Protein AF-A0A090RMY8-F1 (afdb_monomer)

Secondary structure (DSSP, 8-state):
--HHHHHHHHHHHHT--HHHHHHHHHSS-HHHHHHHHHHHHHHHHHH-SSHHHHHHHHHS---STTTTTS-HHHHHTSS-HHHHHHHHHHHHHGGG-

Nearest PDB structures (foldseek):
  8gug-assembly1_C-2  TM=6.506E-01  e=9.340E-02  Vibrio parahaemolyticus RIMD 2210633

Radius of gyration: 12.24 Å; Cα contacts (8 Å, |Δi|>4): 116; chains: 1; bounding box: 27×24×34 Å

Mean predicted aligned error: 3.16 Å

Organism: NCBI:txid990268

Structure (mmCIF, N/CA/C/O backbone):
data_AF-A0A090RMY8-F1
#
_entry.id   AF-A0A090RMY8-F1
#
loop_
_atom_site.group_PDB
_atom_site.id
_atom_site.type_symbol
_atom_site.label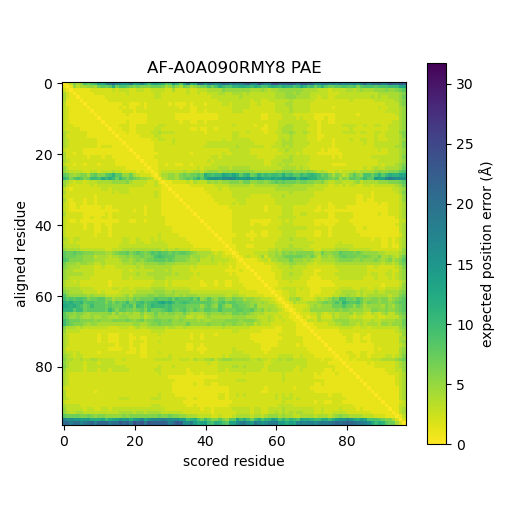_atom_id
_atom_site.label_alt_id
_atom_site.label_comp_id
_atom_site.label_asym_id
_atom_site.label_entity_id
_atom_site.label_seq_id
_atom_site.pdbx_PDB_ins_code
_atom_site.Cartn_x
_atom_site.Cartn_y
_atom_site.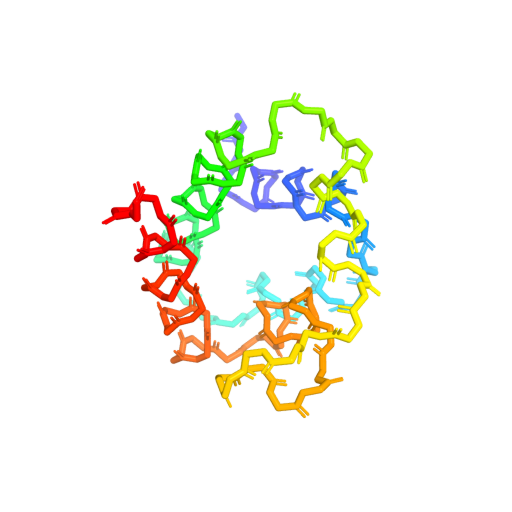Cartn_z
_atom_site.occupancy
_atom_site.B_iso_or_equiv
_atom_site.auth_seq_id
_atom_site.auth_comp_id
_atom_site.auth_asym_id
_atom_site.auth_atom_id
_atom_site.pdbx_PDB_model_num
ATOM 1 N N . MET A 1 1 ? 7.252 8.480 18.383 1.00 68.44 1 MET A N 1
ATOM 2 C CA . MET A 1 1 ? 6.178 8.237 17.402 1.00 68.44 1 MET A CA 1
ATOM 3 C C . MET A 1 1 ? 5.683 6.822 17.622 1.00 68.44 1 MET A C 1
ATOM 5 O O . MET A 1 1 ? 6.512 5.917 17.622 1.00 68.44 1 MET A O 1
ATOM 9 N N . ASN A 1 2 ? 4.395 6.641 17.904 1.00 90.31 2 ASN A N 1
ATOM 10 C CA . ASN A 1 2 ? 3.801 5.310 18.050 1.00 90.31 2 ASN A CA 1
ATOM 11 C C . ASN A 1 2 ? 3.613 4.640 16.666 1.00 90.31 2 ASN A C 1
ATOM 13 O O . ASN A 1 2 ? 3.780 5.280 15.624 1.00 90.31 2 ASN A O 1
ATOM 17 N N . ILE A 1 3 ? 3.318 3.337 16.642 1.00 92.69 3 ILE A N 1
ATOM 18 C CA . ILE A 1 3 ? 3.219 2.550 15.397 1.00 92.69 3 ILE A CA 1
ATOM 19 C C . ILE A 1 3 ? 2.132 3.108 14.470 1.00 92.69 3 ILE A C 1
ATOM 21 O O . ILE A 1 3 ? 2.371 3.314 13.280 1.00 92.69 3 ILE A O 1
ATOM 25 N N . THR A 1 4 ? 0.965 3.420 15.031 1.00 94.06 4 THR A N 1
ATOM 26 C CA . THR A 1 4 ? -0.185 3.967 14.304 1.00 94.06 4 THR A CA 1
ATOM 27 C C . THR A 1 4 ? 0.135 5.311 13.651 1.00 94.06 4 THR A C 1
ATOM 29 O O . THR A 1 4 ? -0.202 5.528 12.489 1.00 94.06 4 THR A O 1
ATOM 32 N N . GLU A 1 5 ? 0.834 6.206 14.351 1.00 94.56 5 GLU A N 1
ATOM 33 C CA . GLU A 1 5 ? 1.304 7.494 13.831 1.00 94.56 5 GLU A CA 1
ATOM 34 C C . GLU A 1 5 ? 2.278 7.303 12.667 1.00 94.56 5 GLU A C 1
ATOM 36 O O . GLU A 1 5 ? 2.192 8.027 11.671 1.00 94.56 5 GLU A O 1
ATOM 41 N N . ARG A 1 6 ? 3.179 6.313 12.760 1.00 94.19 6 ARG A N 1
ATOM 42 C CA . ARG A 1 6 ? 4.130 5.988 11.689 1.00 94.19 6 ARG A CA 1
ATOM 43 C C . ARG A 1 6 ? 3.407 5.533 10.427 1.00 94.19 6 ARG A C 1
ATOM 45 O O . ARG A 1 6 ? 3.639 6.102 9.362 1.00 94.19 6 ARG A O 1
ATOM 52 N N . ILE A 1 7 ? 2.520 4.547 10.561 1.00 95.75 7 ILE A N 1
ATOM 53 C CA . ILE A 1 7 ? 1.700 4.030 9.459 1.00 95.75 7 ILE A CA 1
ATOM 54 C C . ILE A 1 7 ? 0.892 5.174 8.844 1.00 95.75 7 ILE A C 1
ATOM 56 O O . ILE A 1 7 ? 0.999 5.447 7.651 1.00 95.75 7 ILE A O 1
ATOM 60 N N . THR A 1 8 ? 0.162 5.915 9.677 1.00 96.62 8 THR A N 1
ATOM 61 C CA . THR A 1 8 ? -0.694 7.022 9.238 1.00 96.62 8 THR A CA 1
ATOM 62 C C . THR A 1 8 ? 0.091 8.092 8.481 1.00 96.62 8 THR A C 1
ATOM 64 O O . THR A 1 8 ? -0.397 8.620 7.484 1.00 96.62 8 THR A O 1
ATOM 67 N N . SER A 1 9 ? 1.311 8.413 8.917 1.00 96.81 9 SER A N 1
ATOM 68 C CA . SER A 1 9 ? 2.152 9.412 8.250 1.00 96.81 9 SER A CA 1
ATOM 69 C C . SER A 1 9 ? 2.578 8.962 6.852 1.00 96.81 9 SER A C 1
ATOM 71 O O . SER A 1 9 ? 2.465 9.741 5.906 1.00 96.81 9 SER A O 1
ATOM 73 N N . ILE A 1 10 ? 2.994 7.701 6.697 1.00 96.62 10 ILE A N 1
ATOM 74 C CA . ILE A 1 10 ? 3.366 7.130 5.393 1.00 96.62 10 ILE A CA 1
ATOM 75 C C . ILE A 1 10 ? 2.150 7.106 4.458 1.00 96.62 10 ILE A C 1
ATOM 77 O O . ILE A 1 10 ? 2.207 7.629 3.344 1.00 96.62 10 ILE A O 1
ATOM 81 N N . LEU A 1 11 ? 1.015 6.587 4.933 1.00 96.62 11 LEU A N 1
ATOM 82 C CA . L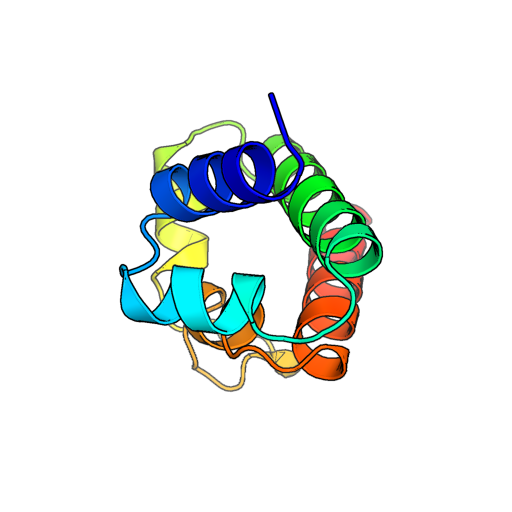EU A 1 11 ? -0.204 6.483 4.130 1.00 96.62 11 LEU A CA 1
ATOM 83 C C . LEU A 1 11 ? -0.740 7.859 3.696 1.00 96.62 11 LEU A C 1
ATOM 85 O O . LEU A 1 11 ? -1.217 8.019 2.572 1.00 96.62 11 LEU A O 1
ATOM 89 N N . LYS A 1 12 ? -0.609 8.891 4.540 1.00 96.25 12 LYS A N 1
ATOM 90 C CA . LYS A 1 12 ? -0.942 10.275 4.164 1.00 96.25 12 LYS A CA 1
ATOM 91 C C . LYS A 1 12 ? -0.052 10.801 3.039 1.00 96.25 12 LYS A C 1
ATOM 93 O O . LYS A 1 12 ? -0.568 11.437 2.124 1.00 96.25 12 LYS A O 1
ATOM 98 N N . ILE A 1 13 ? 1.251 10.512 3.068 1.00 94.75 13 ILE A N 1
ATOM 99 C CA . ILE A 1 13 ? 2.189 10.892 1.995 1.00 94.75 13 ILE A CA 1
ATOM 100 C C . ILE A 1 13 ? 1.811 10.202 0.679 1.00 94.75 13 ILE A C 1
ATOM 102 O O . ILE A 1 13 ? 1.856 10.819 -0.384 1.00 94.75 13 ILE A O 1
ATOM 106 N N . TRP A 1 14 ? 1.375 8.945 0.746 1.00 95.69 14 TRP A N 1
ATOM 107 C CA . TRP A 1 14 ? 0.850 8.200 -0.404 1.00 95.69 14 TRP A CA 1
ATOM 108 C C . TRP A 1 14 ? -0.475 8.769 -0.932 1.00 95.69 14 TRP A C 1
ATOM 110 O O . TRP A 1 14 ? -0.854 8.538 -2.082 1.00 95.69 14 TRP A O 1
ATOM 120 N N . GLY A 1 15 ? -1.159 9.572 -0.118 1.00 95.25 15 GLY A N 1
ATOM 121 C CA . GLY A 1 15 ? -2.445 10.174 -0.431 1.00 95.25 15 GLY A CA 1
ATOM 122 C C . GLY A 1 15 ? -3.621 9.230 -0.204 1.00 95.25 15 GLY A C 1
ATOM 123 O O . GLY A 1 15 ? -4.602 9.330 -0.942 1.00 95.25 15 GLY A O 1
ATOM 124 N N . ALA A 1 16 ? -3.510 8.329 0.775 1.00 96.62 16 ALA A N 1
ATOM 125 C CA . ALA A 1 16 ? -4.605 7.480 1.223 1.00 96.62 16 ALA A CA 1
ATOM 126 C C . ALA A 1 16 ? -5.724 8.325 1.849 1.00 96.62 16 ALA A C 1
ATOM 128 O O . ALA A 1 16 ? -5.478 9.327 2.528 1.00 96.62 16 ALA A O 1
ATOM 129 N N . SER A 1 17 ? -6.968 7.909 1.628 1.00 96.75 17 SER A N 1
ATOM 130 C CA . SER A 1 17 ? -8.135 8.502 2.281 1.00 96.75 17 SER A CA 1
ATOM 131 C C . SER A 1 17 ? -8.186 8.154 3.778 1.00 96.75 17 SER A C 1
ATOM 133 O O . SER A 1 17 ? -7.601 7.153 4.198 1.00 96.75 17 SER A O 1
ATOM 135 N N . PRO A 1 18 ? -8.928 8.920 4.601 1.00 96.50 18 PRO A N 1
ATOM 136 C CA . PRO A 1 18 ? -9.126 8.582 6.012 1.00 96.50 18 PRO A CA 1
ATOM 137 C C . PRO A 1 18 ? -9.664 7.161 6.225 1.00 96.50 18 PRO A C 1
ATOM 139 O O . PRO A 1 18 ? -9.196 6.465 7.118 1.00 96.50 18 PRO A O 1
ATOM 142 N N . GLN A 1 19 ? -10.578 6.703 5.360 1.00 96.25 19 GLN A N 1
ATOM 143 C CA . GLN A 1 19 ? -11.127 5.349 5.437 1.00 96.25 19 GLN A CA 1
ATOM 144 C C . GLN A 1 19 ? -10.061 4.280 5.172 1.00 96.25 19 GLN A C 1
ATOM 146 O O . GLN A 1 19 ? -9.989 3.295 5.892 1.00 96.25 19 GLN A O 1
ATOM 151 N N . GLN A 1 20 ? -9.206 4.486 4.171 1.00 96.81 20 GLN A N 1
ATOM 152 C CA . GLN A 1 20 ? -8.100 3.574 3.862 1.00 96.81 20 GLN A CA 1
ATOM 153 C C . GLN A 1 20 ? -7.096 3.473 5.012 1.00 96.81 20 GLN A C 1
ATOM 155 O O . GLN A 1 20 ? -6.625 2.387 5.329 1.00 96.81 20 GLN A O 1
ATOM 160 N N . ILE A 1 21 ? -6.788 4.599 5.658 1.00 96.56 21 ILE A N 1
ATOM 161 C CA . ILE A 1 21 ? -5.911 4.614 6.833 1.00 96.56 21 ILE A CA 1
ATOM 162 C C . ILE A 1 21 ? -6.548 3.813 7.970 1.00 96.56 21 ILE A C 1
ATOM 164 O O . ILE A 1 21 ? -5.871 2.991 8.580 1.00 96.56 21 ILE A O 1
ATOM 168 N N . GLN A 1 22 ? -7.843 4.017 8.219 1.00 95.56 22 GLN A N 1
ATOM 169 C CA . GLN A 1 22 ? -8.565 3.300 9.264 1.00 95.56 22 GLN A CA 1
ATOM 170 C C . GLN A 1 22 ? -8.612 1.791 8.993 1.00 95.56 22 GLN A C 1
ATOM 172 O O . GLN A 1 22 ? -8.302 1.011 9.884 1.00 95.56 22 GLN A O 1
ATOM 177 N N . ASN A 1 23 ? -8.892 1.382 7.750 1.00 95.19 23 ASN A N 1
ATOM 178 C CA . ASN A 1 23 ? -8.896 -0.028 7.353 1.00 95.19 23 ASN A CA 1
ATOM 179 C C . ASN A 1 23 ? -7.562 -0.712 7.663 1.00 95.19 23 ASN A C 1
ATOM 181 O O . ASN A 1 23 ? -7.547 -1.830 8.166 1.00 95.19 23 ASN A O 1
ATOM 185 N N . VAL A 1 24 ? -6.445 -0.041 7.372 1.00 94.81 24 VAL A N 1
ATOM 186 C CA . VAL A 1 24 ? -5.119 -0.570 7.695 1.00 94.81 24 VAL A CA 1
ATOM 187 C C . VAL A 1 24 ? -4.954 -0.657 9.206 1.00 94.81 24 VAL A C 1
ATOM 189 O O . VAL A 1 24 ? -4.711 -1.744 9.709 1.00 94.81 24 VAL A O 1
ATOM 192 N N . VAL A 1 25 ? -5.147 0.442 9.935 1.00 92.88 25 VAL A N 1
ATOM 193 C CA . VAL A 1 25 ? -4.941 0.490 11.394 1.00 92.88 25 VAL A CA 1
ATOM 194 C C . VAL A 1 25 ? -5.786 -0.552 12.139 1.00 92.88 25 VAL A C 1
ATOM 196 O O . VAL A 1 25 ? -5.312 -1.127 13.115 1.00 92.88 25 VAL A O 1
ATOM 199 N N . ASP A 1 26 ? -6.988 -0.853 11.654 1.00 92.56 26 ASP A N 1
ATOM 200 C CA . ASP A 1 26 ? -7.885 -1.827 12.281 1.00 92.56 26 ASP A CA 1
ATOM 201 C C . ASP A 1 26 ? -7.644 -3.275 11.819 1.00 92.56 26 ASP A C 1
ATOM 203 O O . ASP A 1 26 ? -8.204 -4.201 12.406 1.00 92.56 26 ASP A O 1
ATOM 207 N N . SER A 1 27 ? -6.798 -3.509 10.804 1.00 84.81 27 SER A N 1
ATOM 208 C CA . SER A 1 27 ? -6.594 -4.832 10.177 1.00 84.81 27 SER A CA 1
ATOM 209 C C . SER A 1 27 ? -5.760 -5.833 10.996 1.00 84.81 27 SER A C 1
ATOM 211 O O . SER A 1 27 ? -5.026 -6.653 10.453 1.00 84.81 27 SER A O 1
ATOM 213 N N . GLY A 1 28 ? -5.860 -5.789 12.325 1.00 81.88 28 GLY A N 1
ATOM 214 C CA . GLY A 1 28 ? -5.237 -6.765 13.218 1.00 81.88 28 GLY A CA 1
ATOM 215 C C . GLY A 1 28 ? -3.816 -6.394 13.645 1.00 81.88 28 GLY A C 1
ATOM 216 O O . GLY A 1 28 ? -3.629 -5.510 14.482 1.00 81.88 28 GLY A O 1
ATOM 217 N N . ASN A 1 29 ? -2.806 -7.125 13.162 1.00 91.44 29 ASN A N 1
ATOM 218 C CA . ASN A 1 29 ? -1.440 -7.024 13.684 1.00 91.44 29 ASN A CA 1
ATOM 219 C C . ASN A 1 29 ? -0.715 -5.754 13.196 1.00 91.44 29 ASN A C 1
ATOM 221 O O . ASN A 1 29 ? -0.044 -5.749 12.163 1.00 91.44 29 ASN A O 1
ATOM 225 N N . LEU A 1 30 ? -0.805 -4.688 13.996 1.00 92.69 30 LEU A N 1
ATOM 226 C CA . LEU A 1 30 ? -0.179 -3.388 13.732 1.00 92.69 30 LEU A CA 1
ATOM 227 C C . LEU A 1 30 ? 1.337 -3.453 13.488 1.00 92.69 30 LEU A C 1
ATOM 229 O O . LEU A 1 30 ? 1.854 -2.666 12.695 1.00 92.69 30 LEU A O 1
ATOM 233 N N . GLU A 1 31 ? 2.068 -4.353 14.153 1.00 94.38 31 GLU A N 1
ATOM 234 C CA . GLU A 1 31 ? 3.517 -4.481 13.941 1.00 94.38 31 GLU A CA 1
ATOM 235 C C . GLU A 1 31 ? 3.827 -5.057 12.562 1.00 94.38 31 GLU A C 1
ATOM 237 O O . GLU A 1 31 ? 4.664 -4.517 11.838 1.00 94.38 31 GLU A O 1
ATOM 242 N N . LEU A 1 32 ? 3.098 -6.094 12.150 1.00 93.62 32 LEU A N 1
ATOM 243 C CA . LEU A 1 32 ? 3.276 -6.689 10.829 1.00 93.62 32 LEU A CA 1
ATOM 244 C C . LEU A 1 32 ? 2.886 -5.709 9.713 1.00 93.62 32 LEU A C 1
ATOM 246 O O . LEU A 1 32 ? 3.613 -5.544 8.731 1.00 93.62 32 LEU A O 1
ATOM 250 N N . GLN A 1 33 ? 1.787 -4.974 9.895 1.00 95.00 33 GLN A N 1
ATOM 251 C CA . GLN A 1 33 ? 1.406 -3.902 8.974 1.00 95.00 33 GLN A CA 1
ATOM 252 C C . GLN A 1 33 ? 2.494 -2.833 8.875 1.00 95.00 33 GLN A C 1
ATOM 254 O O . GLN A 1 33 ? 2.835 -2.391 7.777 1.00 95.00 33 GLN A O 1
ATOM 259 N N . ARG A 1 34 ? 3.071 -2.421 10.012 1.00 96.06 34 ARG A N 1
ATOM 260 C CA . ARG A 1 34 ? 4.169 -1.449 10.046 1.00 96.06 34 ARG A CA 1
ATOM 261 C C . ARG A 1 34 ? 5.366 -1.943 9.246 1.00 96.06 34 ARG A C 1
ATOM 263 O O . ARG A 1 34 ? 5.971 -1.137 8.534 1.00 96.06 34 ARG A O 1
ATOM 270 N N . GLU A 1 35 ? 5.728 -3.216 9.376 1.00 96.62 35 GLU A N 1
ATOM 271 C CA . GLU A 1 35 ? 6.833 -3.820 8.630 1.00 96.62 35 GLU A CA 1
ATOM 272 C C . GLU A 1 35 ? 6.580 -3.787 7.127 1.00 96.62 35 GLU A C 1
ATOM 274 O O . GLU A 1 35 ? 7.418 -3.279 6.383 1.00 96.62 35 GLU A O 1
ATOM 279 N N . HIS A 1 36 ? 5.410 -4.243 6.677 1.00 97.62 36 HIS A N 1
ATOM 280 C CA . HIS A 1 36 ? 5.069 -4.232 5.257 1.00 97.62 36 HIS A CA 1
ATOM 281 C C . HIS A 1 36 ? 4.975 -2.814 4.685 1.00 97.62 36 HIS A C 1
ATOM 283 O O . HIS A 1 36 ? 5.544 -2.539 3.633 1.00 97.62 36 HIS A O 1
ATOM 289 N N . ILE A 1 37 ? 4.337 -1.880 5.390 1.00 97.50 37 ILE A N 1
ATOM 290 C CA . ILE A 1 37 ? 4.188 -0.491 4.929 1.00 97.50 37 ILE A CA 1
ATOM 291 C C . ILE A 1 37 ? 5.535 0.232 4.889 1.00 97.50 37 ILE A C 1
ATOM 293 O O . ILE A 1 37 ? 5.801 0.972 3.943 1.00 97.50 37 ILE A O 1
ATOM 297 N N . SER A 1 38 ? 6.402 0.005 5.880 1.00 97.38 38 SER A N 1
ATOM 298 C CA . SER A 1 38 ? 7.751 0.584 5.875 1.00 97.38 38 SER A CA 1
ATOM 299 C C . SER A 1 38 ? 8.595 -0.002 4.743 1.00 97.38 38 SER A C 1
ATOM 301 O O . SER A 1 38 ? 9.227 0.758 4.018 1.00 97.38 38 SER A O 1
ATOM 303 N N . GLY A 1 39 ? 8.548 -1.323 4.541 1.00 97.56 39 GLY A N 1
ATOM 304 C CA . GLY A 1 39 ? 9.270 -1.982 3.452 1.00 97.56 39 GLY A CA 1
ATOM 305 C C . GLY A 1 39 ? 8.795 -1.531 2.069 1.00 97.56 39 GLY A C 1
ATOM 306 O O . GLY A 1 39 ? 9.612 -1.262 1.190 1.00 97.56 39 GLY A O 1
ATOM 307 N N . ILE A 1 40 ? 7.483 -1.344 1.887 1.00 97.56 40 ILE A N 1
ATOM 308 C CA . ILE A 1 40 ? 6.929 -0.746 0.666 1.00 97.56 40 ILE A CA 1
ATOM 309 C C . ILE A 1 40 ? 7.448 0.684 0.480 1.00 97.56 40 ILE A C 1
ATOM 311 O O . ILE A 1 40 ? 7.875 1.020 -0.622 1.00 97.56 40 ILE A O 1
ATOM 315 N N . GLU A 1 41 ? 7.438 1.531 1.516 1.00 97.12 41 GLU A N 1
ATOM 316 C CA . GLU A 1 41 ? 7.949 2.908 1.407 1.00 97.12 41 GLU A CA 1
ATOM 317 C C . GLU A 1 41 ? 9.428 2.933 1.008 1.00 97.12 41 GLU A C 1
ATOM 319 O O . GLU A 1 41 ? 9.797 3.699 0.120 1.00 97.12 41 GLU A O 1
ATOM 324 N N . GLU A 1 42 ? 10.258 2.073 1.598 1.00 96.38 42 GLU A N 1
ATOM 325 C CA . GLU A 1 42 ? 11.676 1.942 1.245 1.00 96.38 42 GLU A CA 1
ATOM 326 C C . GLU A 1 42 ? 11.854 1.522 -0.221 1.00 96.38 42 GLU A C 1
ATOM 328 O O . GLU A 1 42 ? 12.614 2.151 -0.962 1.00 96.38 42 GLU A O 1
ATOM 333 N N . CYS A 1 43 ? 11.093 0.525 -0.683 1.00 96.50 43 CYS A N 1
ATOM 334 C CA . CYS A 1 43 ? 11.141 0.096 -2.080 1.00 96.50 43 CYS A CA 1
ATOM 335 C C . CYS A 1 43 ? 10.695 1.211 -3.034 1.00 96.50 43 CYS A C 1
ATOM 337 O O . CYS A 1 43 ? 11.333 1.456 -4.056 1.00 96.50 43 CYS A O 1
ATOM 339 N N . LEU A 1 44 ? 9.617 1.923 -2.699 1.00 95.50 44 LEU A N 1
ATOM 340 C CA . LEU A 1 44 ? 9.105 3.018 -3.518 1.00 95.50 44 LEU A CA 1
ATOM 341 C C . LEU A 1 44 ? 10.070 4.204 -3.580 1.00 95.50 44 LEU A C 1
ATOM 343 O O . LEU A 1 44 ? 10.150 4.841 -4.626 1.00 95.50 44 LEU A O 1
ATOM 347 N N . GLN A 1 45 ? 10.805 4.500 -2.505 1.00 94.94 45 GLN A N 1
ATOM 348 C CA . GLN A 1 45 ? 11.847 5.533 -2.516 1.00 94.94 45 GLN A CA 1
ATOM 349 C C . GLN A 1 45 ? 13.002 5.174 -3.457 1.00 94.94 45 GLN A C 1
ATOM 351 O O . GLN A 1 45 ? 13.525 6.051 -4.143 1.00 94.94 45 GLN A O 1
ATOM 356 N N . MET A 1 46 ? 13.376 3.894 -3.523 1.00 94.69 46 MET A N 1
ATOM 357 C CA . MET A 1 46 ? 14.413 3.412 -4.440 1.00 94.69 46 MET A CA 1
ATOM 358 C C . MET A 1 46 ? 13.934 3.397 -5.901 1.00 94.69 46 MET A C 1
ATOM 360 O O . MET A 1 46 ? 14.663 3.841 -6.785 1.00 94.69 46 MET A O 1
ATOM 364 N N . LEU A 1 47 ? 12.703 2.937 -6.161 1.00 93.75 47 LEU A N 1
ATOM 365 C CA . LEU A 1 47 ? 12.108 2.900 -7.508 1.00 93.75 47 LEU A CA 1
ATOM 366 C C . LEU A 1 47 ? 11.800 4.299 -8.054 1.00 93.75 47 LEU A C 1
ATOM 368 O O . LEU A 1 47 ? 11.951 4.566 -9.248 1.00 93.75 47 LEU A O 1
ATOM 372 N N . TYR A 1 48 ? 11.338 5.194 -7.182 1.00 93.62 48 TYR A N 1
ATOM 373 C CA . TYR A 1 48 ? 10.837 6.513 -7.543 1.00 93.62 48 TYR A CA 1
ATOM 374 C C . TYR A 1 48 ? 11.449 7.589 -6.633 1.00 93.62 48 TYR A C 1
ATOM 376 O O . TYR A 1 48 ? 10.783 8.072 -5.714 1.00 93.62 48 TYR A O 1
ATOM 384 N N . PRO A 1 49 ? 12.688 8.038 -6.922 1.00 87.88 49 PRO A N 1
ATOM 385 C CA . PRO A 1 49 ? 13.333 9.112 -6.161 1.00 87.88 49 PRO A CA 1
ATOM 386 C C . PRO A 1 49 ? 12.525 10.418 -6.168 1.00 87.88 49 PRO A C 1
ATOM 388 O O . PRO A 1 49 ? 12.588 11.217 -5.236 1.00 87.88 49 PRO A O 1
ATOM 391 N N . ASP A 1 50 ? 11.743 10.632 -7.229 1.00 90.56 50 ASP A N 1
ATOM 392 C CA . ASP A 1 50 ? 10.803 11.737 -7.333 1.00 90.56 50 ASP A CA 1
ATOM 393 C C . ASP A 1 50 ? 9.451 11.379 -6.690 1.00 90.56 50 ASP A C 1
ATOM 395 O O . ASP A 1 50 ? 8.743 10.461 -7.120 1.00 90.56 50 ASP A O 1
ATOM 399 N N . SER A 1 51 ? 9.063 12.163 -5.682 1.00 86.88 51 SER A N 1
ATOM 400 C CA . SER A 1 51 ? 7.832 11.946 -4.912 1.00 86.88 51 SER A CA 1
ATOM 401 C C . SER A 1 51 ? 6.561 12.006 -5.774 1.00 86.88 51 SER A C 1
ATOM 403 O O . SER A 1 51 ? 5.603 11.276 -5.513 1.00 86.88 51 SER A O 1
ATOM 405 N N . SER A 1 52 ? 6.540 12.811 -6.844 1.00 91.12 52 SER A N 1
ATOM 406 C CA . SER A 1 52 ? 5.379 12.889 -7.739 1.00 91.12 52 SER A CA 1
ATOM 407 C C . SER A 1 52 ? 5.193 11.596 -8.532 1.00 91.12 52 SER A C 1
ATOM 409 O O . SER A 1 52 ? 4.064 11.123 -8.678 1.00 91.12 52 SER A O 1
ATOM 411 N N . ARG A 1 53 ? 6.291 10.958 -8.960 1.00 92.56 53 ARG A N 1
ATOM 412 C CA . ARG A 1 53 ? 6.255 9.650 -9.631 1.00 92.56 53 ARG A CA 1
ATOM 413 C C . ARG A 1 53 ? 5.791 8.546 -8.689 1.00 92.56 53 ARG A C 1
ATOM 415 O O . ARG A 1 53 ? 4.937 7.755 -9.086 1.00 92.56 53 ARG A O 1
ATOM 422 N N . LYS A 1 54 ? 6.263 8.549 -7.434 1.00 94.00 54 LYS A N 1
ATOM 423 C CA . LYS A 1 54 ? 5.785 7.628 -6.387 1.00 94.00 54 LYS A CA 1
ATOM 424 C C . LYS A 1 54 ? 4.269 7.731 -6.208 1.00 94.00 54 LYS A C 1
ATOM 426 O O . LYS A 1 54 ? 3.556 6.732 -6.277 1.00 94.00 54 LYS A O 1
ATOM 431 N N . VAL A 1 55 ? 3.766 8.949 -6.012 1.00 93.31 55 VAL A N 1
ATOM 432 C CA . VAL A 1 55 ? 2.328 9.193 -5.827 1.00 93.31 55 VAL A CA 1
ATOM 433 C C . VAL A 1 55 ? 1.537 8.840 -7.091 1.00 93.31 55 VAL A C 1
ATOM 435 O O . VAL A 1 55 ? 0.449 8.276 -6.987 1.00 93.31 55 VAL A O 1
ATOM 438 N N . SER A 1 56 ? 2.076 9.117 -8.282 1.00 93.81 56 SER A N 1
ATOM 439 C CA . SER A 1 56 ? 1.445 8.738 -9.552 1.00 93.81 56 SER A CA 1
ATOM 440 C C . SER A 1 56 ? 1.293 7.225 -9.677 1.00 93.81 56 SER A C 1
ATOM 442 O O . SER A 1 56 ? 0.201 6.762 -9.996 1.00 93.81 56 SER A O 1
ATOM 444 N N . PHE A 1 57 ? 2.345 6.456 -9.380 1.00 93.94 57 PHE A N 1
ATOM 445 C CA . PHE A 1 57 ? 2.294 4.992 -9.382 1.00 93.94 57 PHE A CA 1
ATOM 446 C C . PHE A 1 57 ? 1.200 4.472 -8.445 1.00 93.94 57 PHE A C 1
ATOM 448 O O . PHE A 1 57 ? 0.369 3.663 -8.845 1.00 93.94 57 PHE A O 1
ATOM 455 N N . LEU A 1 58 ? 1.149 4.993 -7.217 1.00 95.81 58 LEU A N 1
ATOM 456 C CA . LEU A 1 58 ? 0.184 4.567 -6.205 1.00 95.81 58 LEU A CA 1
ATOM 457 C C . LEU A 1 58 ? -1.272 4.877 -6.578 1.00 95.81 58 LEU A C 1
ATOM 459 O O . LEU A 1 58 ? -2.169 4.117 -6.214 1.00 95.81 58 LEU A O 1
ATOM 463 N N . LYS A 1 59 ? -1.517 5.987 -7.284 1.00 95.25 59 LYS A N 1
ATOM 464 C CA . LYS A 1 59 ? -2.867 6.496 -7.581 1.00 95.25 59 LYS A CA 1
ATOM 465 C C . LYS A 1 59 ? -3.398 6.128 -8.963 1.00 95.25 59 LYS A C 1
ATOM 467 O O . LYS A 1 59 ? -4.567 6.407 -9.243 1.00 95.25 59 LYS A O 1
ATOM 472 N N . GLN A 1 60 ? -2.581 5.537 -9.827 1.00 94.38 60 GLN A N 1
ATOM 473 C CA . GLN A 1 60 ? -3.002 5.123 -11.161 1.00 94.38 60 GLN A CA 1
ATOM 474 C C . GLN A 1 60 ? -3.317 3.623 -11.207 1.00 94.38 60 GLN A C 1
ATOM 476 O O . GLN A 1 60 ? -2.644 2.838 -10.542 1.00 94.38 60 GLN A O 1
ATOM 481 N N . PRO A 1 61 ? -4.325 3.212 -11.999 1.00 92.50 61 PRO A N 1
ATOM 482 C CA . PRO A 1 61 ? -4.536 1.818 -12.373 1.00 92.50 61 PRO A CA 1
ATOM 483 C C . PRO A 1 61 ? -3.234 1.143 -12.806 1.00 92.50 61 PRO A C 1
ATOM 485 O O . PRO A 1 61 ? -2.596 1.570 -13.772 1.00 92.50 61 PRO A O 1
ATOM 488 N N . SER A 1 62 ? -2.840 0.085 -12.104 1.00 88.50 62 SER A N 1
ATOM 489 C CA . SER A 1 62 ? -1.642 -0.671 -12.447 1.00 88.50 62 SER A CA 1
ATOM 490 C C . SER A 1 62 ? -1.985 -1.817 -13.391 1.00 88.50 62 SER A C 1
ATOM 492 O O . SER A 1 62 ? -2.931 -2.567 -13.171 1.00 88.50 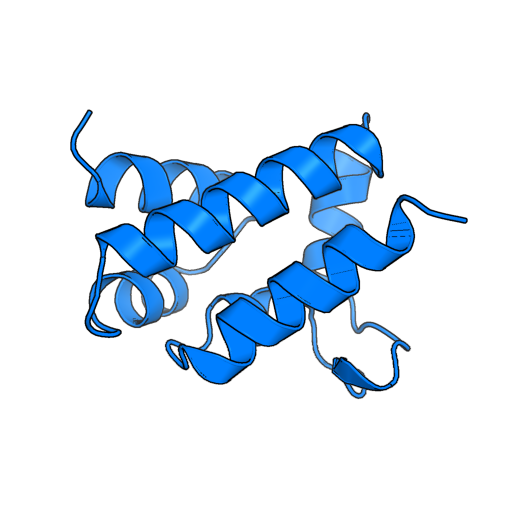62 SER A O 1
ATOM 494 N N . LYS A 1 63 ? -1.184 -1.967 -14.451 1.00 84.50 63 LYS A N 1
ATOM 495 C CA . LYS A 1 63 ? -1.295 -3.079 -15.411 1.00 84.50 63 LYS A CA 1
ATOM 496 C C . LYS A 1 63 ? -0.605 -4.358 -14.933 1.00 84.50 63 LYS A C 1
ATOM 498 O O . LYS A 1 63 ? -0.593 -5.342 -15.665 1.00 84.50 63 LYS A O 1
ATOM 503 N N . SER A 1 64 ? 0.005 -4.336 -13.748 1.00 81.19 64 SER A N 1
ATOM 504 C CA . SER A 1 64 ? 0.545 -5.551 -13.142 1.00 81.19 64 SER A CA 1
ATOM 505 C C . SER A 1 64 ? -0.569 -6.578 -12.968 1.00 81.19 64 SER A C 1
ATOM 507 O O . SER A 1 64 ? -1.673 -6.220 -12.555 1.00 81.19 64 SER A O 1
ATOM 509 N N . VAL A 1 65 ? -0.247 -7.847 -13.226 1.00 82.12 65 VAL A N 1
ATOM 510 C CA . VAL A 1 65 ? -1.164 -8.980 -13.036 1.00 82.12 65 VAL A CA 1
ATOM 511 C C . VAL A 1 65 ? -1.721 -8.995 -11.614 1.00 82.12 65 VAL A C 1
ATOM 513 O O . VAL A 1 65 ? -2.901 -9.243 -11.443 1.00 82.12 65 VAL A O 1
ATOM 516 N N . PHE A 1 66 ? -0.909 -8.646 -10.612 1.00 87.75 66 PHE A N 1
ATOM 517 C CA . PHE A 1 66 ? -1.350 -8.608 -9.217 1.00 87.75 66 PHE A CA 1
ATOM 518 C C . PHE A 1 66 ? -2.394 -7.517 -8.937 1.00 87.75 66 PHE A C 1
ATOM 520 O O . PHE A 1 66 ? -3.356 -7.733 -8.209 1.00 87.75 66 PHE A O 1
ATOM 527 N N . PHE A 1 67 ? -2.204 -6.322 -9.497 1.00 88.06 67 PHE A N 1
ATOM 528 C CA . PHE A 1 67 ? -3.096 -5.200 -9.213 1.00 88.06 67 PHE A CA 1
ATOM 529 C C . PHE A 1 67 ? -4.360 -5.224 -10.082 1.00 88.06 67 PHE A C 1
ATOM 531 O O . PHE A 1 67 ? -5.307 -4.514 -9.762 1.00 88.06 67 PHE A O 1
ATOM 538 N N . GLU A 1 68 ? -4.399 -6.020 -11.157 1.00 89.06 68 GLU A N 1
ATOM 539 C CA . GLU A 1 68 ? -5.585 -6.248 -12.002 1.00 89.06 68 GLU A CA 1
ATOM 540 C C . GLU A 1 68 ? -6.292 -4.954 -12.459 1.00 89.06 68 GLU A C 1
ATOM 542 O O . GLU A 1 68 ? -7.518 -4.852 -12.475 1.00 89.06 68 GLU A O 1
ATOM 547 N N . GLY A 1 69 ? -5.532 -3.908 -12.795 1.00 89.50 69 GLY A N 1
ATOM 548 C CA . GLY A 1 69 ? -6.099 -2.611 -13.185 1.00 89.50 69 GLY A CA 1
ATOM 549 C C . GLY A 1 69 ? -6.608 -1.755 -12.019 1.00 89.50 69 GLY A C 1
ATOM 550 O O . GLY A 1 69 ? -7.084 -0.643 -12.245 1.00 89.50 69 GLY A O 1
ATOM 551 N N . LYS A 1 70 ? -6.489 -2.207 -10.768 1.00 93.38 70 LYS A N 1
ATOM 552 C CA . LYS A 1 70 ? -6.731 -1.385 -9.576 1.00 93.38 70 LYS A CA 1
ATOM 553 C C . LYS A 1 70 ? -5.545 -0.467 -9.308 1.00 93.38 70 LYS A C 1
ATOM 555 O O . LYS A 1 70 ? -4.426 -0.683 -9.783 1.00 93.38 70 LYS A O 1
ATOM 560 N N . LYS A 1 71 ? -5.791 0.582 -8.527 1.00 96.00 71 LYS A N 1
ATOM 561 C CA . LYS A 1 71 ? -4.719 1.443 -8.029 1.00 96.00 71 LYS A CA 1
ATOM 562 C C . LYS A 1 71 ? -3.959 0.687 -6.940 1.00 96.00 71 LYS A C 1
ATOM 564 O O . LYS A 1 71 ? -4.613 0.127 -6.056 1.00 96.00 71 LYS A O 1
ATOM 569 N N . PRO A 1 72 ? -2.616 0.699 -6.937 1.00 96.62 72 PRO A N 1
ATOM 570 C CA . PRO A 1 72 ? -1.846 0.047 -5.886 1.00 96.62 72 PRO A CA 1
ATOM 571 C C . PRO A 1 72 ? -2.261 0.476 -4.477 1.00 96.62 72 PRO A C 1
ATOM 573 O O . PRO A 1 72 ? -2.378 -0.371 -3.597 1.00 96.62 72 PRO A O 1
ATOM 576 N N . ILE A 1 73 ? -2.573 1.760 -4.271 1.00 96.94 73 ILE A N 1
ATOM 577 C CA . ILE A 1 73 ? -3.003 2.260 -2.959 1.00 96.94 73 ILE A CA 1
ATOM 578 C C . ILE A 1 73 ? -4.313 1.630 -2.467 1.00 96.94 73 ILE A C 1
ATOM 580 O O . ILE A 1 73 ? -4.467 1.423 -1.267 1.00 96.94 73 ILE A O 1
ATOM 584 N N . ASP A 1 74 ? -5.227 1.280 -3.376 1.00 96.81 74 ASP A N 1
ATOM 585 C CA . ASP A 1 74 ? -6.509 0.664 -3.020 1.00 96.81 74 ASP A CA 1
ATOM 586 C C . ASP A 1 74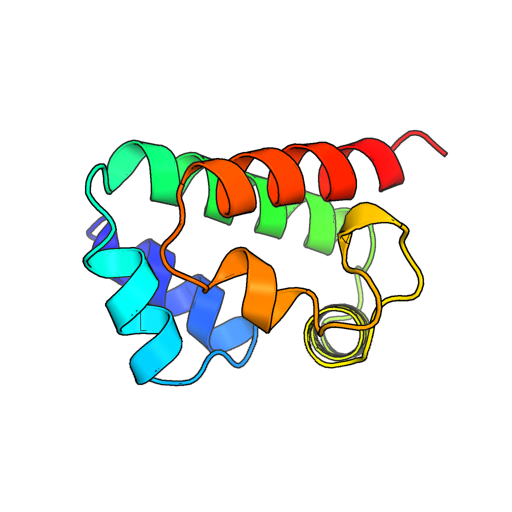 ? -6.316 -0.785 -2.554 1.00 96.81 74 ASP A C 1
ATOM 588 O O . ASP A 1 74 ? -7.026 -1.243 -1.663 1.00 96.81 74 ASP A O 1
ATOM 592 N N . VAL A 1 75 ? -5.330 -1.490 -3.119 1.00 96.06 75 VAL A N 1
ATOM 593 C CA . VAL A 1 75 ? -4.977 -2.860 -2.718 1.00 96.06 75 VAL A CA 1
ATOM 594 C C . VAL A 1 75 ? -4.191 -2.856 -1.408 1.00 96.06 75 VAL A C 1
ATOM 596 O O . VAL A 1 75 ? -4.562 -3.557 -0.468 1.00 96.06 75 VAL A O 1
ATOM 599 N N . ILE A 1 76 ? -3.158 -2.012 -1.316 1.00 96.62 76 ILE A N 1
ATOM 600 C CA . ILE A 1 76 ? -2.290 -1.891 -0.134 1.00 96.62 76 ILE A CA 1
ATOM 601 C C . ILE A 1 76 ? -3.091 -1.447 1.098 1.00 96.62 76 ILE A C 1
ATOM 603 O O . ILE A 1 76 ? -2.848 -1.934 2.197 1.00 96.62 76 ILE A O 1
ATOM 607 N N . CYS A 1 77 ? -4.059 -0.542 0.924 1.00 96.56 77 CYS A N 1
ATOM 608 C CA . CYS A 1 77 ? -4.857 0.001 2.027 1.00 96.56 77 CYS A CA 1
ATOM 609 C C . CYS A 1 77 ? -6.244 -0.649 2.160 1.00 96.56 77 CYS A C 1
ATOM 611 O O . CYS A 1 77 ? -7.172 -0.035 2.691 1.00 96.56 77 CYS A O 1
ATOM 613 N N . SER A 1 78 ? -6.412 -1.869 1.647 1.00 95.12 78 SER A N 1
ATOM 614 C CA .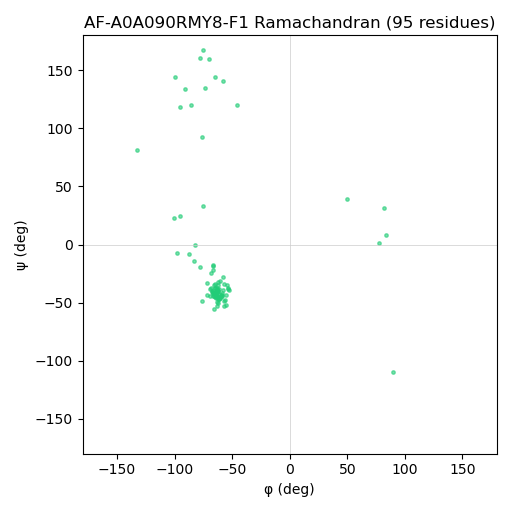 SER A 1 78 ? -7.680 -2.604 1.720 1.00 95.12 78 SER A CA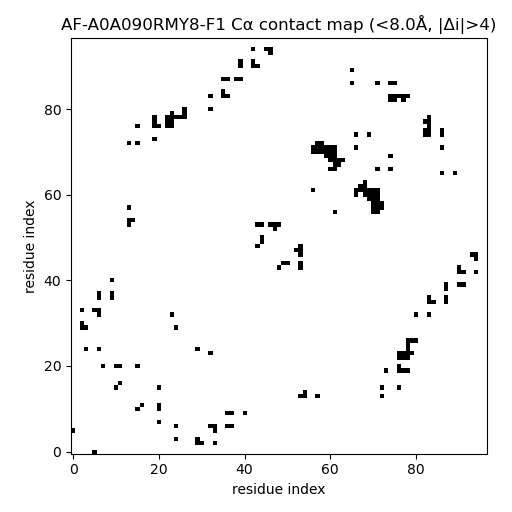 1
ATOM 615 C C . SER A 1 78 ? -8.041 -3.041 3.145 1.00 95.12 78 SER A C 1
ATOM 617 O O . SER A 1 78 ? -9.221 -3.196 3.446 1.00 95.12 78 SER A O 1
ATOM 619 N N . GLY A 1 79 ? -7.041 -3.189 4.021 1.00 92.56 79 GLY A N 1
ATOM 620 C CA . GLY A 1 79 ? -7.190 -3.820 5.335 1.00 92.56 79 GLY A CA 1
ATOM 621 C C . GLY A 1 79 ? -7.087 -5.350 5.287 1.00 92.56 79 GLY A C 1
ATOM 622 O O . GLY A 1 79 ? -7.358 -6.010 6.283 1.00 92.56 79 GLY A O 1
ATOM 623 N N . ASP A 1 80 ? -6.709 -5.925 4.144 1.00 94.62 80 ASP A N 1
ATOM 624 C CA . ASP A 1 80 ? -6.408 -7.349 4.009 1.00 94.62 80 ASP A CA 1
ATOM 625 C C . ASP A 1 80 ? -4.892 -7.576 4.155 1.00 94.62 80 ASP A C 1
ATOM 627 O O . ASP A 1 80 ? -4.085 -7.051 3.381 1.00 94.62 80 ASP A O 1
ATOM 631 N N . GLU A 1 81 ? -4.500 -8.351 5.171 1.00 93.19 81 GLU A N 1
ATOM 632 C CA . GLU A 1 81 ? -3.096 -8.638 5.486 1.00 93.19 81 GLU A CA 1
ATOM 633 C C . GLU A 1 81 ? -2.388 -9.407 4.360 1.00 93.19 81 GLU A C 1
ATOM 635 O O . GLU A 1 81 ? -1.240 -9.100 4.031 1.00 93.19 81 GLU A O 1
ATOM 640 N N . ALA A 1 82 ? -3.073 -10.364 3.727 1.00 93.94 82 ALA A N 1
ATOM 641 C CA . ALA A 1 82 ? -2.504 -11.145 2.635 1.00 93.94 82 ALA A CA 1
ATOM 642 C C . ALA A 1 82 ? -2.272 -10.259 1.407 1.00 93.94 82 ALA A C 1
ATOM 644 O O . ALA A 1 82 ? -1.211 -10.328 0.786 1.00 93.94 82 ALA A O 1
ATOM 645 N N . MET A 1 83 ? -3.217 -9.365 1.101 1.00 95.00 83 MET A N 1
ATOM 646 C CA . MET A 1 83 ? -3.049 -8.378 0.029 1.00 95.00 83 MET A CA 1
ATOM 647 C C . MET A 1 83 ? -1.900 -7.409 0.315 1.00 95.00 83 MET A C 1
ATOM 649 O O . MET A 1 83 ? -1.139 -7.084 -0.596 1.00 95.00 83 MET A O 1
ATOM 653 N N . LEU A 1 84 ? -1.743 -6.957 1.562 1.00 96.06 84 LEU A N 1
ATOM 654 C CA . LEU A 1 84 ? -0.640 -6.082 1.961 1.00 96.06 84 LEU A CA 1
ATOM 655 C C . LEU A 1 84 ? 0.720 -6.787 1.831 1.00 96.06 84 LEU A C 1
ATOM 657 O O . LEU A 1 84 ? 1.670 -6.205 1.301 1.00 96.06 84 LEU A O 1
ATOM 661 N N . SER A 1 85 ? 0.810 -8.037 2.289 1.00 96.06 85 SER A N 1
ATOM 662 C CA . SER A 1 85 ? 2.032 -8.842 2.213 1.00 96.06 85 SER A CA 1
ATOM 663 C C . SER A 1 85 ? 2.435 -9.132 0.764 1.00 96.06 85 SER A C 1
ATOM 665 O O . SER A 1 85 ? 3.585 -8.907 0.376 1.00 96.06 85 SER A O 1
ATOM 667 N N . GLU A 1 86 ? 1.475 -9.533 -0.071 1.00 96.31 86 GLU A N 1
ATOM 668 C CA . GLU A 1 86 ? 1.707 -9.799 -1.492 1.00 96.31 86 GLU A CA 1
ATOM 669 C C . GLU A 1 86 ? 2.084 -8.514 -2.243 1.00 96.31 86 GLU A C 1
ATOM 671 O O . GLU A 1 86 ? 3.042 -8.498 -3.017 1.00 96.31 86 GLU A O 1
ATOM 676 N N . ALA A 1 87 ? 1.415 -7.390 -1.955 1.00 96.38 87 ALA A N 1
ATOM 677 C CA . ALA A 1 87 ? 1.780 -6.097 -2.529 1.00 96.38 87 ALA A CA 1
ATOM 678 C C . ALA A 1 87 ? 3.224 -5.710 -2.180 1.00 96.38 87 ALA A C 1
ATOM 680 O O . ALA A 1 87 ? 3.960 -5.230 -3.046 1.00 96.38 87 ALA A O 1
ATOM 681 N N . HIS A 1 88 ? 3.655 -5.948 -0.938 1.00 97.00 88 HIS A N 1
ATOM 682 C CA . HIS A 1 88 ? 5.040 -5.730 -0.531 1.00 97.00 88 HIS A CA 1
ATOM 683 C C . HIS A 1 88 ? 6.008 -6.631 -1.308 1.00 97.00 88 HIS A C 1
ATOM 685 O O . HIS A 1 88 ? 7.006 -6.135 -1.837 1.00 97.00 88 HIS A O 1
ATOM 691 N N . TYR A 1 89 ? 5.707 -7.925 -1.440 1.00 95.88 89 TYR A N 1
ATOM 692 C CA . TYR A 1 89 ? 6.522 -8.855 -2.222 1.00 95.88 89 TYR A CA 1
AT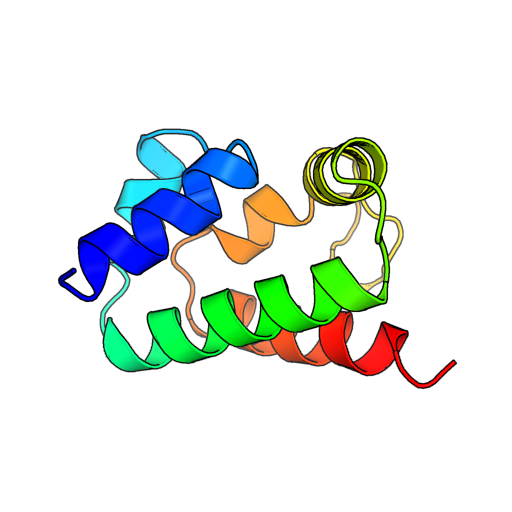OM 693 C C . TYR A 1 89 ? 6.679 -8.402 -3.683 1.00 95.88 89 TYR A C 1
ATOM 695 O O . TYR A 1 89 ? 7.803 -8.322 -4.189 1.00 95.88 89 TYR A O 1
ATOM 703 N N . ILE A 1 90 ? 5.571 -8.043 -4.335 1.00 94.06 90 ILE A N 1
ATOM 704 C CA . ILE A 1 90 ? 5.533 -7.608 -5.735 1.00 94.06 90 ILE A CA 1
ATOM 705 C C . ILE A 1 90 ? 6.261 -6.278 -5.943 1.00 94.06 90 ILE A C 1
ATOM 707 O O . ILE A 1 90 ? 6.998 -6.129 -6.911 1.00 94.06 90 ILE A O 1
ATOM 711 N N . ILE A 1 91 ? 6.093 -5.299 -5.053 1.00 94.62 91 ILE A N 1
ATOM 712 C CA . ILE A 1 91 ? 6.798 -4.014 -5.182 1.00 94.62 91 ILE A CA 1
ATOM 713 C C . ILE A 1 91 ? 8.302 -4.211 -4.983 1.00 94.62 91 ILE A C 1
ATOM 715 O O . ILE A 1 91 ? 9.102 -3.640 -5.722 1.00 94.62 91 ILE A O 1
ATOM 719 N N . ARG A 1 92 ? 8.700 -5.059 -4.032 1.00 95.69 92 ARG A N 1
ATOM 720 C CA . ARG A 1 92 ? 10.111 -5.378 -3.806 1.00 95.69 92 ARG A CA 1
ATOM 721 C C . ARG A 1 92 ? 10.744 -6.075 -5.012 1.00 95.69 92 ARG A C 1
ATOM 723 O O . ARG A 1 92 ? 11.894 -5.789 -5.325 1.00 95.69 92 ARG A O 1
ATOM 730 N N . SER A 1 93 ? 10.021 -6.953 -5.712 1.00 93.19 93 SER A N 1
ATOM 731 C CA . SER A 1 93 ? 10.564 -7.643 -6.892 1.00 93.19 93 SER A CA 1
ATOM 732 C C . SER A 1 93 ? 10.835 -6.704 -8.075 1.00 93.19 93 SER A C 1
ATOM 734 O O . SER A 1 93 ? 11.706 -6.999 -8.890 1.00 93.19 93 SER A O 1
ATOM 736 N N . MET A 1 94 ? 10.186 -5.534 -8.128 1.00 91.31 94 MET A N 1
ATOM 737 C CA . MET A 1 94 ? 10.461 -4.501 -9.139 1.00 91.31 94 MET A CA 1
ATOM 738 C C . MET A 1 94 ? 11.852 -3.863 -9.000 1.00 91.31 94 MET A C 1
ATOM 740 O O . MET A 1 94 ? 12.313 -3.232 -9.944 1.00 91.31 94 MET A O 1
ATOM 744 N N . LEU A 1 95 ? 12.522 -4.004 -7.849 1.00 87.50 95 LEU A N 1
ATOM 745 C CA . LEU A 1 95 ? 13.887 -3.499 -7.642 1.00 87.50 95 LEU A CA 1
ATOM 746 C C . LEU A 1 95 ? 14.964 -4.382 -8.282 1.00 87.50 95 LEU A C 1
ATOM 748 O O . LEU A 1 95 ? 16.092 -3.934 -8.453 1.00 87.50 95 LEU A O 1
ATOM 752 N N . CYS A 1 96 ? 14.647 -5.642 -8.583 1.00 70.69 96 CYS A N 1
ATOM 753 C CA . CYS A 1 96 ? 15.607 -6.631 -9.073 1.00 70.69 96 CYS A CA 1
ATOM 754 C C . CYS A 1 96 ? 15.631 -6.739 -10.607 1.00 70.69 96 CYS A C 1
ATOM 756 O O . CYS A 1 96 ? 15.977 -7.799 -11.131 1.00 70.69 96 CYS A O 1
ATOM 758 N N . VAL A 1 97 ? 15.232 -5.673 -11.307 1.00 57.31 97 VAL A N 1
ATOM 75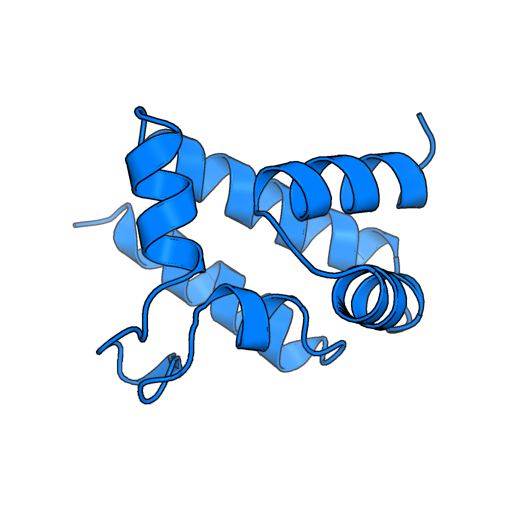9 C CA . VAL A 1 97 ? 15.165 -5.612 -12.776 1.00 57.31 97 VAL A CA 1
ATOM 760 C C . VAL A 1 97 ? 16.363 -4.862 -13.340 1.00 57.31 97 VAL A C 1
ATOM 762 O O . VAL A 1 97 ? 16.702 -3.796 -12.781 1.00 57.31 97 VAL A O 1
#

pLDDT: mean 92.93, std 6.16, range [57.31, 97.62]

Foldseek 3Di:
DDLLVQLVVLLVLLVHDPVLSVLQVPLPDSVLLSVLSVLLVVLLCVVPVDSVVSSCQQCFQDPDPLSVRPRLSCQCSVSDSVSSNVSSVVSNVVVVD

Sequence (97 aa):
MNITERITSILKIWGASPQQIQNVVDSGNLELQREHISGIEECLQMLYPDSSRKVSFLKQPSKSVFFEGKKPIDVICSGDEAMLSEAHYIIRSMLCV

Solvent-accessible surface area (backbone atoms only — not comparable to full-atom values): 5308 Å² total; per-residue (Å²): 132,55,70,67,58,53,47,46,52,53,41,51,73,58,63,52,52,74,67,33,49,48,32,43,67,68,45,64,61,59,67,62,51,44,52,38,53,50,51,39,50,54,40,40,47,71,77,25,80,49,67,67,56,39,34,47,56,32,70,33,63,30,86,48,82,88,44,69,54,36,28,48,48,61,50,53,30,57,32,43,62,68,50,28,50,50,48,29,54,56,55,51,56,66,71,79,113